Protein AF-A0A845ER04-F1 (afdb_monomer_lite)

pLDDT: mean 88.02, std 8.93, range [48.12, 94.38]

Sequence (58 aa):
MSKKLFITSSVIFFLFAIPPLVFSMYQGNLTDSFIIGIILIGILSITTFGYIKNANKK

Organism: NCBI:txid208199

Structure (mmCIF, N/CA/C/O backbone):
data_AF-A0A845ER04-F1
#
_entry.id   AF-A0A845ER04-F1
#
loop_
_atom_site.group_PDB
_atom_site.id
_atom_site.type_symbol
_atom_site.label_atom_id
_atom_site.label_alt_id
_atom_site.label_comp_id
_atom_site.label_asym_id
_atom_site.label_entity_id
_atom_site.label_seq_id
_atom_site.pdbx_PDB_ins_code
_atom_site.Cartn_x
_atom_site.Cartn_y
_atom_site.Cartn_z
_atom_site.occupancy
_atom_site.B_iso_or_equiv
_atom_site.auth_seq_id
_atom_site.auth_comp_id
_atom_site.auth_asym_id
_atom_site.auth_atom_id
_atom_site.pdbx_PDB_model_num
ATOM 1 N N . MET A 1 1 ? -14.432 3.580 13.088 1.00 68.44 1 MET A N 1
ATOM 2 C CA . MET A 1 1 ? -14.324 2.751 11.872 1.00 68.44 1 MET A CA 1
ATOM 3 C C . MET A 1 1 ? -14.399 1.291 12.284 1.00 68.44 1 MET A C 1
ATOM 5 O O . MET A 1 1 ? -13.735 0.922 13.245 1.00 68.44 1 MET A O 1
ATOM 9 N N . SER A 1 2 ? -15.230 0.475 11.633 1.00 83.44 2 SER A N 1
ATOM 10 C CA . SER A 1 2 ? -15.240 -0.970 11.903 1.00 83.44 2 SER A CA 1
ATOM 11 C C . SER A 1 2 ? -14.036 -1.643 11.229 1.00 83.44 2 SER A C 1
ATOM 13 O O . SER A 1 2 ? -13.549 -1.150 10.211 1.00 83.44 2 SER A O 1
ATOM 15 N N . LYS A 1 3 ? -13.575 -2.788 11.760 1.00 80.81 3 LYS A N 1
ATOM 16 C CA . LYS A 1 3 ? -12.522 -3.612 11.127 1.00 80.81 3 LYS A CA 1
ATOM 17 C C . LYS A 1 3 ? -12.835 -3.918 9.658 1.00 80.81 3 LYS A C 1
ATOM 19 O O . LYS A 1 3 ? -11.961 -3.792 8.810 1.00 80.81 3 LYS A O 1
ATOM 24 N N . LYS A 1 4 ? -14.097 -4.253 9.354 1.00 84.81 4 LYS A N 1
ATOM 25 C CA . LYS A 1 4 ? -14.563 -4.509 7.980 1.00 84.81 4 LYS A CA 1
ATOM 26 C C . LYS A 1 4 ? -14.370 -3.295 7.070 1.00 84.81 4 LYS A C 1
ATOM 28 O O . LYS A 1 4 ? -13.854 -3.455 5.971 1.00 84.81 4 LYS A O 1
ATOM 33 N N . LEU A 1 5 ? -14.745 -2.100 7.532 1.00 86.00 5 LEU A N 1
ATOM 34 C CA . LEU A 1 5 ? -14.580 -0.863 6.763 1.00 86.00 5 LEU A CA 1
ATOM 35 C C . LEU A 1 5 ? -13.107 -0.567 6.475 1.00 86.00 5 LEU A C 1
ATOM 37 O O . LEU A 1 5 ? -12.790 -0.252 5.338 1.00 86.00 5 LEU A O 1
ATOM 41 N N . PHE A 1 6 ? -12.222 -0.720 7.467 1.00 87.88 6 PHE A N 1
ATOM 42 C CA . PHE A 1 6 ? -10.781 -0.486 7.299 1.00 87.88 6 PHE A CA 1
ATOM 43 C C . PHE A 1 6 ? -10.156 -1.430 6.268 1.00 87.88 6 PHE A C 1
ATOM 45 O O . PHE A 1 6 ? -9.449 -0.989 5.367 1.00 87.88 6 PHE A O 1
ATOM 52 N N . ILE A 1 7 ? -10.453 -2.728 6.365 1.00 88.38 7 ILE A N 1
ATOM 53 C CA . ILE A 1 7 ? -9.931 -3.719 5.417 1.00 88.38 7 ILE A CA 1
ATOM 54 C C . ILE A 1 7 ? -10.464 -3.432 4.010 1.00 88.38 7 ILE A C 1
ATOM 56 O O . ILE A 1 7 ? -9.692 -3.412 3.057 1.00 88.38 7 ILE A O 1
ATOM 60 N N . THR A 1 8 ? -11.761 -3.145 3.883 1.00 88.56 8 THR A N 1
ATOM 61 C CA . THR A 1 8 ? -12.390 -2.882 2.580 1.00 88.56 8 THR A CA 1
ATOM 62 C C . THR A 1 8 ? -11.816 -1.626 1.924 1.00 88.56 8 THR A C 1
ATOM 64 O O . THR A 1 8 ? -11.457 -1.668 0.751 1.00 88.56 8 THR A O 1
ATOM 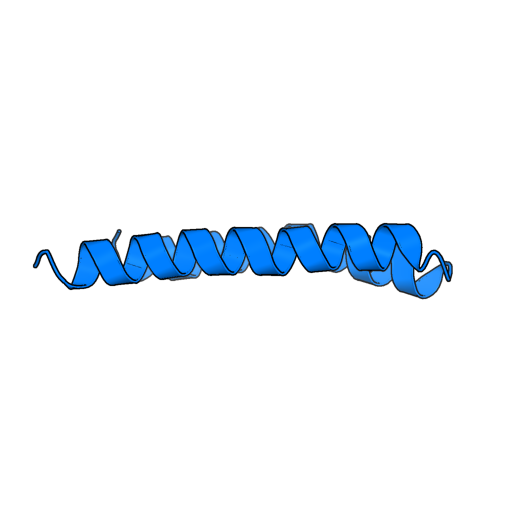67 N N . SER A 1 9 ? -11.661 -0.525 2.671 1.00 88.06 9 SER A N 1
ATOM 68 C CA . SER A 1 9 ? -11.069 0.708 2.138 1.00 88.06 9 SER A CA 1
ATOM 69 C C . SER A 1 9 ? -9.617 0.514 1.714 1.00 88.06 9 SER A C 1
ATOM 71 O O . SER A 1 9 ? -9.230 0.999 0.656 1.00 88.06 9 SER A O 1
ATOM 73 N N . SER A 1 10 ? -8.826 -0.223 2.500 1.00 89.06 10 SER A N 1
ATOM 74 C CA . SER A 1 10 ? -7.424 -0.495 2.171 1.00 89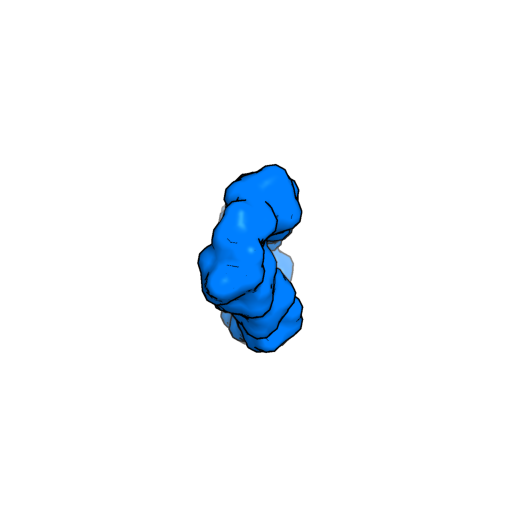.06 10 SER A CA 1
ATOM 75 C C . SER A 1 10 ? -7.298 -1.359 0.917 1.00 89.06 10 SER A C 1
ATOM 77 O O . SER A 1 10 ? -6.505 -1.039 0.039 1.00 89.06 10 SER A O 1
ATOM 79 N N . VAL A 1 11 ? -8.113 -2.412 0.785 1.00 91.81 11 VAL A N 1
ATOM 80 C CA . VAL A 1 11 ? -8.114 -3.281 -0.405 1.00 91.81 11 VAL A CA 1
ATOM 81 C C . VAL A 1 11 ? -8.490 -2.500 -1.663 1.00 91.81 11 VAL A C 1
ATOM 83 O O . VAL A 1 11 ? -7.783 -2.591 -2.663 1.00 91.81 11 VAL A O 1
ATOM 86 N N . ILE A 1 12 ? -9.561 -1.700 -1.610 1.00 92.25 12 ILE A N 1
ATOM 87 C CA . ILE A 1 12 ? -9.981 -0.864 -2.744 1.00 92.25 12 ILE A CA 1
ATOM 88 C C . ILE A 1 12 ? -8.875 0.133 -3.096 1.00 92.25 12 ILE A C 1
ATOM 90 O O . ILE A 1 12 ? -8.529 0.281 -4.264 1.00 92.25 12 ILE A O 1
ATOM 94 N N . PHE A 1 13 ? -8.276 0.778 -2.097 1.00 92.25 13 PHE A N 1
ATOM 95 C CA . PHE A 1 13 ? -7.200 1.733 -2.325 1.00 92.25 13 PHE A CA 1
ATOM 96 C C . PHE A 1 13 ? -6.003 1.100 -3.044 1.00 92.25 13 PHE A C 1
ATOM 98 O O . PHE A 1 13 ? -5.558 1.626 -4.062 1.00 92.25 13 PHE A O 1
ATOM 105 N N . PHE A 1 14 ? -5.522 -0.055 -2.578 1.00 91.50 14 PHE A N 1
ATOM 106 C CA . PHE A 1 14 ? -4.425 -0.763 -3.239 1.00 91.50 14 PHE A CA 1
ATOM 107 C C . PHE A 1 14 ? -4.784 -1.209 -4.658 1.00 91.50 14 PHE A C 1
ATOM 109 O O . PHE A 1 14 ? -3.952 -1.085 -5.554 1.00 91.50 14 PHE A O 1
ATOM 116 N N . LEU A 1 15 ? -6.020 -1.661 -4.886 1.00 93.88 15 LEU A N 1
ATOM 117 C CA . LEU A 1 15 ? -6.482 -2.070 -6.213 1.00 93.88 15 LEU A CA 1
ATOM 118 C C . LEU A 1 15 ? -6.347 -0.942 -7.249 1.00 93.88 15 LEU A C 1
ATOM 120 O O . LEU A 1 15 ? -5.981 -1.206 -8.390 1.00 93.88 15 LEU A O 1
ATOM 124 N N . PHE A 1 16 ? -6.597 0.308 -6.847 1.00 92.38 16 PHE A N 1
ATOM 125 C CA . PHE A 1 16 ? -6.482 1.474 -7.729 1.00 92.38 16 PHE A CA 1
ATOM 126 C C . PHE A 1 16 ? -5.094 2.125 -7.726 1.00 92.38 16 PHE A C 1
ATOM 128 O O . PHE A 1 16 ? -4.703 2.710 -8.732 1.00 92.38 16 PHE A O 1
ATOM 135 N N . ALA A 1 17 ? -4.340 2.033 -6.630 1.00 89.81 17 ALA A N 1
ATOM 136 C CA . ALA A 1 17 ? -3.030 2.674 -6.502 1.00 89.81 17 ALA A CA 1
ATOM 137 C C . ALA A 1 17 ? -1.878 1.843 -7.096 1.00 89.81 17 ALA A C 1
ATOM 139 O O . ALA A 1 17 ? -0.892 2.412 -7.560 1.00 89.81 17 ALA A O 1
ATOM 140 N N . ILE A 1 18 ? -1.988 0.509 -7.107 1.00 92.06 18 ILE A N 1
ATOM 141 C CA . ILE A 1 18 ? -0.932 -0.379 -7.622 1.00 92.06 18 ILE A CA 1
ATOM 142 C C . ILE A 1 18 ? -0.742 -0.245 -9.144 1.00 92.06 18 ILE A C 1
ATOM 144 O O . ILE A 1 18 ? 0.405 -0.089 -9.559 1.00 92.06 18 ILE A O 1
ATOM 148 N N . PRO A 1 19 ? -1.789 -0.263 -9.997 1.00 94.12 19 PRO A N 1
ATOM 149 C CA . PRO A 1 19 ? -1.605 -0.159 -11.445 1.00 94.12 19 PRO A CA 1
ATOM 150 C C . PRO A 1 19 ? -0.821 1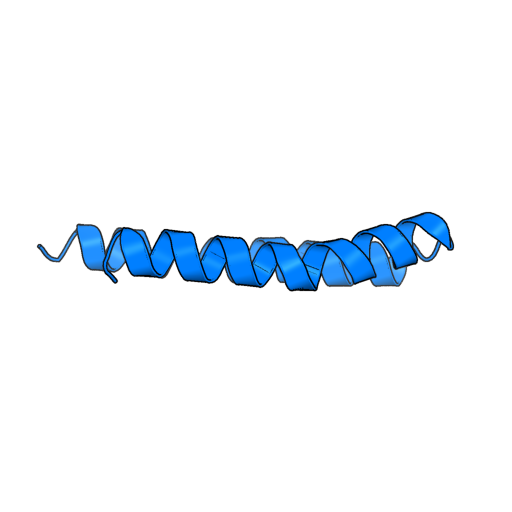.083 -11.910 1.00 94.12 19 PRO A C 1
ATOM 152 O O . PRO A 1 19 ? 0.147 0.903 -12.650 1.00 94.12 19 PRO A O 1
ATOM 155 N N . PRO A 1 20 ? -1.145 2.323 -11.481 1.00 91.56 20 PRO A N 1
ATOM 156 C CA . PRO A 1 20 ? -0.380 3.499 -11.892 1.00 91.56 20 PRO A CA 1
ATOM 157 C C . PRO A 1 20 ? 1.044 3.501 -11.326 1.00 91.56 20 PRO A C 1
ATOM 159 O O . PRO A 1 20 ? 1.947 3.962 -12.016 1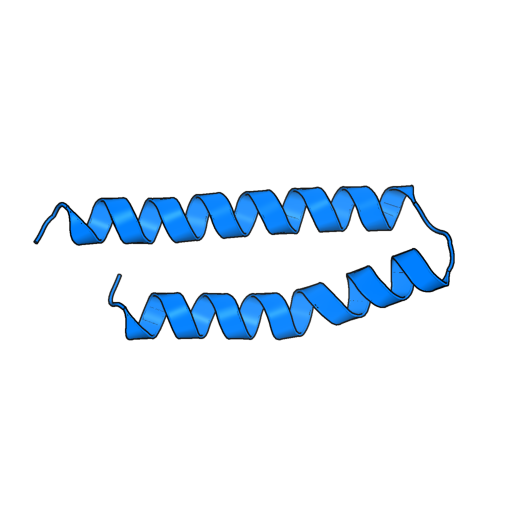.00 91.56 20 PRO A O 1
ATOM 162 N N . LEU A 1 21 ? 1.270 2.944 -10.128 1.00 92.12 21 LEU A N 1
ATOM 163 C CA . LEU A 1 21 ? 2.613 2.796 -9.558 1.00 92.12 21 LEU A CA 1
ATOM 164 C C . LEU A 1 21 ? 3.473 1.832 -10.387 1.00 92.12 21 LEU A C 1
ATOM 166 O O . LEU A 1 21 ? 4.607 2.139 -10.734 1.00 92.12 21 LEU A O 1
ATOM 170 N N . VAL A 1 22 ? 2.932 0.663 -10.734 1.00 92.88 22 VAL A N 1
ATOM 171 C CA . VAL A 1 22 ? 3.644 -0.319 -11.563 1.00 92.88 22 VAL A CA 1
ATOM 172 C C . VAL A 1 22 ? 3.910 0.258 -12.952 1.00 92.88 22 VAL A C 1
ATOM 174 O O . VAL A 1 22 ? 4.997 0.077 -13.496 1.00 92.88 22 VAL A O 1
ATOM 177 N N . PHE A 1 23 ? 2.948 0.989 -13.515 1.00 94.38 23 PHE A N 1
ATOM 178 C CA . PHE A 1 23 ? 3.082 1.602 -14.832 1.00 94.38 23 PHE A CA 1
ATOM 179 C C . PHE A 1 23 ? 4.116 2.736 -14.863 1.00 94.38 23 PHE A C 1
ATOM 181 O O . PHE A 1 23 ? 4.872 2.841 -15.831 1.00 94.38 23 PHE A O 1
ATOM 188 N N . SER A 1 24 ? 4.195 3.568 -13.819 1.00 93.19 24 SER A N 1
ATOM 189 C CA . SER A 1 24 ? 5.215 4.619 -13.722 1.00 93.19 24 SER A CA 1
ATOM 190 C C . SER A 1 24 ? 6.615 4.039 -13.509 1.00 93.19 24 SER A C 1
ATOM 192 O O . SER A 1 24 ? 7.563 4.495 -14.152 1.00 93.19 24 SER A O 1
ATOM 194 N N . MET A 1 25 ? 6.738 2.979 -12.702 1.00 91.88 25 MET A N 1
ATOM 195 C CA . MET A 1 25 ? 7.997 2.250 -12.521 1.00 91.88 25 MET A CA 1
ATOM 196 C C . MET A 1 25 ? 8.450 1.573 -13.819 1.00 91.88 25 MET A C 1
ATOM 198 O O . MET A 1 25 ? 9.623 1.661 -14.175 1.00 91.88 25 MET A O 1
ATOM 202 N N . TYR A 1 26 ? 7.527 0.941 -14.552 1.00 93.88 26 TYR A N 1
ATOM 203 C CA . TYR A 1 26 ? 7.823 0.277 -15.825 1.00 93.88 26 TYR A CA 1
ATOM 204 C C . TYR A 1 26 ? 8.303 1.257 -16.904 1.00 93.88 26 TYR A C 1
ATOM 206 O O . TYR A 1 26 ? 9.215 0.941 -17.662 1.00 93.88 26 TYR A O 1
ATOM 214 N N . GLN A 1 27 ? 7.740 2.467 -16.945 1.00 92.88 27 GLN A N 1
ATOM 215 C CA . GLN A 1 27 ? 8.179 3.526 -17.861 1.00 92.88 27 GLN A CA 1
ATOM 216 C C . GLN A 1 27 ? 9.481 4.220 -17.434 1.00 92.88 27 GLN A C 1
ATOM 218 O O . GLN A 1 27 ? 9.977 5.082 -18.156 1.00 92.88 27 GLN A O 1
ATOM 223 N N . GLY A 1 28 ? 10.028 3.893 -16.259 1.00 91.00 28 GLY A N 1
ATOM 224 C CA . GLY A 1 28 ? 11.200 4.575 -15.710 1.00 91.00 28 GLY A CA 1
ATOM 225 C C . GLY A 1 28 ? 10.919 6.008 -15.244 1.00 91.00 28 GLY A C 1
ATOM 226 O O . GLY A 1 28 ? 11.861 6.764 -15.001 1.00 91.00 28 GLY A O 1
ATOM 227 N N . ASN A 1 29 ? 9.648 6.400 -15.087 1.00 92.62 29 ASN A N 1
ATOM 228 C CA . ASN A 1 29 ? 9.296 7.709 -14.549 1.00 92.62 29 ASN A CA 1
ATOM 229 C C . ASN A 1 29 ? 9.380 7.683 -13.014 1.00 92.62 29 ASN A C 1
ATOM 231 O O . ASN A 1 29 ? 8.408 7.415 -12.295 1.00 92.62 29 ASN A O 1
ATOM 235 N N . LEU A 1 30 ? 10.591 7.939 -12.516 1.00 89.75 30 LEU A N 1
ATOM 236 C CA . LEU A 1 30 ? 10.917 7.928 -11.089 1.00 89.75 30 LEU A CA 1
ATOM 237 C C . LEU A 1 30 ? 10.167 9.013 -10.306 1.00 89.75 30 LEU A C 1
ATOM 239 O O . LEU A 1 30 ? 9.784 8.771 -9.163 1.00 89.75 30 LEU A O 1
ATOM 243 N N . THR A 1 31 ? 9.919 10.175 -10.914 1.00 92.69 31 THR A N 1
ATOM 244 C CA . THR A 1 31 ? 9.197 11.283 -10.273 1.00 92.69 31 THR A CA 1
ATOM 245 C C . THR A 1 31 ? 7.756 10.886 -9.976 1.00 92.69 31 THR A C 1
ATOM 247 O O . THR A 1 31 ? 7.307 11.004 -8.836 1.00 92.69 31 THR A O 1
ATOM 250 N N . ASP A 1 32 ? 7.054 10.327 -10.962 1.00 89.50 32 ASP A N 1
ATOM 251 C CA . ASP A 1 32 ? 5.672 9.873 -10.788 1.00 89.50 32 ASP A CA 1
ATOM 252 C C . ASP A 1 32 ? 5.595 8.716 -9.788 1.00 89.50 32 ASP A C 1
ATOM 254 O O . ASP A 1 32 ? 4.742 8.708 -8.902 1.00 89.50 32 ASP A O 1
ATOM 258 N N . SER A 1 33 ? 6.527 7.762 -9.877 1.00 91.75 33 SER A N 1
ATOM 259 C CA . SER A 1 33 ? 6.636 6.647 -8.925 1.00 91.75 33 SER A CA 1
ATOM 260 C C . SER A 1 33 ? 6.805 7.143 -7.486 1.00 91.75 33 SER A C 1
ATOM 262 O O . SER A 1 33 ? 6.152 6.642 -6.569 1.00 91.75 33 SER A O 1
ATOM 264 N N . PHE A 1 34 ? 7.645 8.159 -7.287 1.00 93.56 34 PHE A N 1
ATOM 265 C CA . PHE A 1 34 ? 7.892 8.758 -5.980 1.00 93.56 34 PHE A CA 1
ATOM 266 C C . PHE A 1 34 ? 6.663 9.501 -5.443 1.00 93.56 34 PHE A C 1
ATOM 268 O O . PHE A 1 34 ? 6.280 9.299 -4.288 1.00 93.56 34 PHE A O 1
ATOM 275 N N . ILE A 1 35 ? 5.998 10.301 -6.283 1.00 94.25 35 ILE A N 1
ATOM 276 C CA . ILE A 1 35 ? 4.765 11.015 -5.919 1.00 94.25 35 ILE A CA 1
ATOM 277 C C . ILE A 1 35 ? 3.670 10.020 -5.514 1.00 94.25 35 ILE A C 1
ATOM 279 O O . ILE A 1 35 ? 3.071 10.162 -4.444 1.00 94.25 35 ILE A O 1
ATOM 283 N N . ILE A 1 36 ? 3.439 8.984 -6.326 1.00 92.31 36 ILE A N 1
ATOM 284 C CA . ILE A 1 36 ? 2.442 7.942 -6.038 1.00 92.31 36 ILE A CA 1
ATOM 285 C C . ILE A 1 36 ? 2.802 7.203 -4.739 1.00 92.31 36 ILE A C 1
ATOM 287 O O . ILE A 1 36 ? 1.922 6.950 -3.913 1.00 92.31 36 ILE A O 1
ATOM 291 N N . GLY A 1 37 ? 4.087 6.921 -4.508 1.00 92.12 37 GLY A N 1
ATOM 292 C CA . GLY A 1 37 ? 4.581 6.309 -3.273 1.00 92.12 37 GLY A CA 1
ATOM 293 C C . GLY A 1 37 ? 4.293 7.147 -2.020 1.00 92.12 37 GLY A C 1
ATOM 294 O O . GLY A 1 37 ? 3.802 6.615 -1.021 1.00 92.12 37 GLY A O 1
ATOM 295 N N . ILE A 1 38 ? 4.521 8.463 -2.073 1.00 94.00 38 ILE A N 1
ATOM 296 C CA . ILE A 1 38 ? 4.197 9.372 -0.961 1.00 94.00 38 ILE A CA 1
ATOM 297 C C . ILE A 1 38 ? 2.692 9.382 -0.686 1.00 94.00 38 ILE A C 1
ATOM 299 O O . ILE A 1 38 ? 2.279 9.301 0.473 1.00 94.00 38 ILE A O 1
ATOM 303 N N . ILE A 1 39 ? 1.866 9.446 -1.734 1.00 93.19 39 ILE A N 1
ATOM 304 C CA . ILE A 1 39 ? 0.402 9.419 -1.602 1.00 93.19 39 ILE A CA 1
ATOM 305 C C . ILE A 1 39 ? -0.056 8.110 -0.940 1.00 93.19 39 ILE A C 1
ATOM 307 O O . ILE A 1 39 ? -0.884 8.140 -0.026 1.00 93.19 39 ILE A O 1
ATOM 311 N N . LEU A 1 40 ? 0.522 6.973 -1.344 1.00 92.81 40 LEU A N 1
ATOM 312 C CA . LEU A 1 40 ? 0.285 5.656 -0.742 1.00 92.81 40 LEU A CA 1
ATOM 313 C C . LEU A 1 40 ? 0.557 5.655 0.763 1.00 92.81 40 LEU A C 1
ATOM 315 O O . LEU A 1 40 ? -0.313 5.268 1.548 1.00 92.81 40 LEU A O 1
ATOM 319 N N . ILE A 1 41 ? 1.735 6.128 1.170 1.00 93.06 41 ILE A N 1
ATOM 320 C CA . ILE A 1 41 ? 2.128 6.197 2.583 1.00 93.06 41 ILE A CA 1
ATOM 321 C C . ILE A 1 41 ? 1.210 7.151 3.357 1.00 93.06 41 ILE A C 1
ATOM 323 O O . ILE A 1 41 ? 0.769 6.821 4.462 1.00 93.06 41 ILE A O 1
ATOM 327 N N . GLY A 1 42 ? 0.878 8.309 2.783 1.00 93.81 42 GLY A N 1
ATOM 328 C CA . GLY A 1 42 ? 0.008 9.303 3.409 1.00 93.81 42 GLY A CA 1
ATOM 329 C C . GLY A 1 42 ? -1.399 8.766 3.677 1.00 93.81 42 GLY A C 1
ATOM 330 O O . GLY A 1 42 ? -1.889 8.837 4.807 1.00 93.81 42 GLY A O 1
ATOM 331 N N . ILE A 1 43 ? -2.030 8.156 2.671 1.00 91.62 43 ILE A N 1
ATOM 332 C CA . ILE A 1 43 ? -3.381 7.594 2.801 1.00 91.62 43 ILE A CA 1
ATOM 333 C C . ILE A 1 43 ? -3.394 6.416 3.778 1.00 91.62 43 ILE A C 1
ATOM 335 O O . ILE A 1 43 ? -4.279 6.352 4.638 1.00 91.62 43 ILE A O 1
ATOM 339 N N . LEU A 1 44 ? -2.405 5.517 3.716 1.00 90.88 44 LEU A N 1
ATOM 340 C CA . LEU A 1 44 ? -2.275 4.421 4.681 1.00 90.88 44 LEU A CA 1
ATOM 341 C C . LEU A 1 44 ? -2.133 4.939 6.111 1.00 90.88 44 LEU A C 1
ATOM 343 O O . LEU A 1 44 ? -2.788 4.421 7.016 1.00 90.88 44 LEU A O 1
ATOM 347 N N . SER A 1 45 ? -1.333 5.984 6.312 1.00 92.44 45 SER A N 1
ATOM 348 C CA . SER A 1 45 ? -1.111 6.584 7.630 1.00 92.44 45 SER A CA 1
ATOM 349 C C . SER A 1 45 ? -2.395 7.200 8.184 1.00 92.44 45 SER A C 1
ATOM 351 O O . SER A 1 45 ? -2.775 6.907 9.318 1.00 92.44 45 SER A O 1
ATOM 353 N N . ILE A 1 46 ? -3.122 7.980 7.377 1.00 90.75 46 ILE A N 1
ATOM 354 C CA . ILE A 1 46 ? -4.399 8.598 7.774 1.00 90.75 46 ILE A CA 1
ATOM 355 C C . ILE A 1 46 ? -5.456 7.529 8.072 1.00 90.75 46 ILE A C 1
ATOM 357 O O . ILE A 1 46 ? -6.149 7.600 9.090 1.00 90.75 46 ILE A O 1
ATOM 361 N N . THR A 1 47 ? -5.562 6.514 7.214 1.00 89.25 47 THR A N 1
ATOM 362 C CA . THR A 1 47 ? -6.544 5.430 7.359 1.00 89.25 47 THR A CA 1
ATOM 363 C C . THR A 1 47 ? -6.250 4.599 8.608 1.00 89.25 47 THR A C 1
ATOM 365 O O . THR A 1 47 ? -7.156 4.296 9.389 1.00 89.25 47 THR A O 1
ATOM 368 N N . THR A 1 48 ? -4.974 4.299 8.855 1.00 89.25 48 THR A N 1
ATOM 369 C CA . THR A 1 48 ? -4.520 3.567 10.046 1.00 89.25 48 THR A CA 1
ATOM 370 C C . THR A 1 48 ? -4.741 4.389 11.311 1.00 89.25 48 THR A C 1
ATOM 372 O O . THR A 1 48 ? -5.30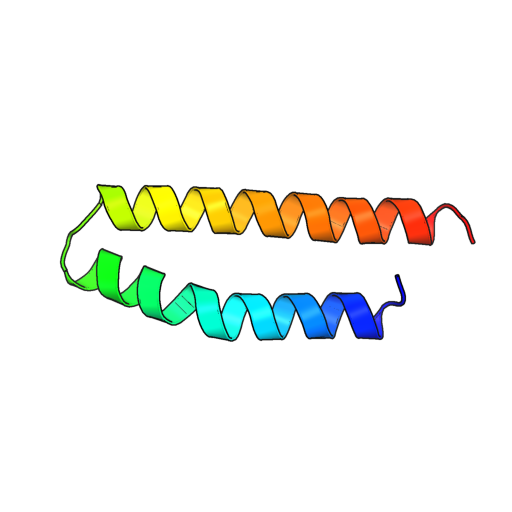6 3.882 12.280 1.00 89.25 48 THR A O 1
ATOM 375 N N . PHE A 1 49 ? -4.394 5.676 11.299 1.00 90.25 49 PHE A N 1
ATOM 376 C CA . PHE A 1 49 ? -4.644 6.579 12.421 1.00 90.25 49 PHE A CA 1
ATOM 377 C C . PHE A 1 49 ? -6.142 6.696 12.734 1.00 90.25 49 PHE A C 1
ATOM 379 O O . PHE A 1 49 ? -6.552 6.607 13.893 1.00 90.25 49 PHE A O 1
ATOM 386 N N . GLY A 1 50 ? -6.984 6.821 11.705 1.00 86.56 50 GLY A N 1
ATOM 387 C CA . GLY A 1 50 ? -8.439 6.837 11.841 1.00 86.56 50 GLY A CA 1
ATOM 388 C C . GLY A 1 50 ? -9.007 5.531 12.406 1.00 86.56 50 GLY A C 1
ATOM 389 O O . GLY A 1 50 ? -9.975 5.562 13.175 1.00 86.56 50 GLY A O 1
ATOM 390 N N . TYR A 1 51 ? -8.407 4.387 12.077 1.00 87.56 51 TYR A N 1
ATOM 391 C CA . TYR A 1 51 ? -8.766 3.097 12.658 1.00 87.56 51 TYR A CA 1
ATOM 392 C C . TYR A 1 51 ? -8.342 2.997 14.130 1.00 87.56 51 TYR A C 1
ATOM 394 O O . TYR A 1 51 ? -9.199 2.732 14.973 1.00 87.56 51 TYR A O 1
ATOM 402 N N . ILE A 1 52 ? -7.081 3.301 14.461 1.00 87.12 52 ILE A N 1
ATOM 403 C CA . ILE A 1 52 ? -6.550 3.260 15.838 1.00 87.12 52 ILE A CA 1
ATOM 404 C C . ILE A 1 52 ? -7.328 4.210 16.756 1.00 87.12 52 ILE A C 1
ATOM 406 O O . ILE A 1 52 ? -7.798 3.803 17.818 1.00 87.12 52 ILE A O 1
ATOM 410 N N . LYS A 1 53 ? -7.549 5.460 16.331 1.00 85.38 53 LYS A N 1
ATOM 411 C CA . LYS A 1 53 ? -8.304 6.463 17.101 1.00 85.38 53 LYS A CA 1
ATOM 412 C C . LYS A 1 53 ? -9.734 6.013 17.408 1.00 85.38 53 LYS A C 1
ATOM 414 O O . LYS A 1 53 ? -10.259 6.310 18.475 1.00 85.38 53 LYS A O 1
ATOM 419 N N . ASN A 1 54 ? -10.378 5.318 16.472 1.00 78.00 54 ASN A N 1
ATOM 420 C CA . ASN A 1 54 ? -11.721 4.785 16.681 1.00 78.00 54 ASN A CA 1
ATOM 421 C C . ASN A 1 54 ? -11.731 3.479 17.482 1.00 78.00 54 ASN A C 1
ATOM 423 O O . ASN A 1 54 ? -12.732 3.195 18.132 1.00 78.00 54 ASN A O 1
ATOM 427 N N . ALA A 1 55 ? -10.661 2.686 17.421 1.00 68.81 55 ALA A N 1
ATOM 428 C CA . ALA A 1 55 ? -10.509 1.484 18.232 1.00 68.81 55 ALA A CA 1
ATOM 429 C C . ALA A 1 55 ? -10.310 1.830 19.717 1.00 68.81 55 ALA A C 1
ATOM 431 O O . ALA A 1 55 ? -10.903 1.171 20.556 1.00 68.81 55 ALA A O 1
ATOM 432 N N . ASN A 1 56 ? -9.577 2.909 20.023 1.00 64.56 56 ASN A N 1
ATOM 433 C CA . ASN A 1 56 ? -9.376 3.424 21.388 1.00 64.56 56 ASN A CA 1
ATOM 434 C C . ASN A 1 56 ? -10.581 4.181 21.981 1.00 64.56 56 ASN A C 1
ATOM 436 O O . ASN A 1 56 ? -10.535 4.585 23.136 1.00 64.56 56 ASN A O 1
ATOM 440 N N . LYS A 1 57 ? -11.637 4.434 21.196 1.00 59.88 57 LYS A N 1
ATOM 441 C CA . LYS A 1 57 ? -12.883 5.076 21.663 1.00 59.88 57 LYS A CA 1
ATOM 442 C C . LYS A 1 57 ? -13.998 4.075 22.000 1.00 59.88 57 LYS A C 1
ATOM 444 O O . LYS A 1 57 ? -15.115 4.506 22.281 1.00 59.88 57 LYS A O 1
ATOM 449 N N . LYS A 1 58 ? -13.721 2.774 21.906 1.00 48.12 58 LYS A N 1
ATOM 450 C CA . LYS A 1 58 ? -14.610 1.689 22.332 1.00 48.12 58 LYS A CA 1
ATOM 451 C C . LYS A 1 58 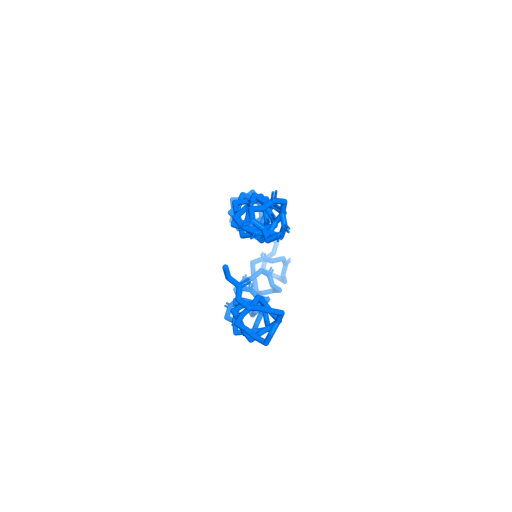? -14.151 1.147 23.672 1.00 48.12 58 LYS A C 1
ATOM 453 O O . LYS A 1 58 ? -15.052 0.732 24.426 1.00 48.12 58 LYS A O 1
#

Secondary structure (DSSP, 8-state):
--HHHHHHHHHHHHHHHHHHHHHHHHTT-HHHHHHHHHHHHHHHHHHHHHHHHHHTT-

Radius of gyration: 13.85 Å; chains: 1; bounding box: 26×16×40 Å

Foldseek 3Di:
DDPVVLVVVLVVCCVVLVVQLVVCVVVVVVVSNVVSVVVNVVVNVVSVVVVVVVVVVD